Protein AF-A0A376P0J3-F1 (afdb_monomer_lite)

InterPro domains:
  IPR011343 Deoxyribose-phosphate aldolase [PTHR10889] (2-51)
  IPR013785 Aldolase-type TIM barrel [G3DSA:3.20.20.70] (1-67)

pLDDT: mean 80.99, std 12.27, range [36.78, 93.06]

Radius of gyration: 11.93 Å; chains: 1; bounding box: 22×26×32 Å

Sequence (70 aa):
MNATPESARIMMEVIRDMGVEKTVGFKPAGGVRTAEDAQKYLAIADELFGADWADARHYRLVLPACWQAC

Secondary structure (DSSP, 8-state):
----HHHHHHHHHHHHHTT-TTT--B--BS---SHHHHHHHHHHHHHHH-TTS-STTTB--B--GGGS--

Organism: Escherichia coli (NCBI:txid562)

Structure (mmCIF, N/CA/C/O backbone):
data_AF-A0A376P0J3-F1
#
_entry.id   AF-A0A376P0J3-F1
#
loop_
_atom_site.group_PDB
_atom_site.id
_atom_site.type_symbol
_atom_site.label_atom_id
_atom_site.label_alt_id
_atom_site.label_comp_id
_atom_site.label_asym_id
_atom_site.label_entity_id
_atom_site.label_seq_id
_atom_site.pdbx_PDB_ins_code
_atom_site.Cartn_x
_atom_site.Cartn_y
_atom_site.Cartn_z
_atom_site.occupancy
_atom_site.B_iso_or_equiv
_atom_site.auth_seq_id
_atom_site.auth_comp_id
_atom_site.auth_asym_id
_atom_site.auth_atom_id
_atom_site.pdbx_PDB_model_num
ATOM 1 N N . MET A 1 1 ? 6.773 9.398 -12.455 1.00 51.50 1 MET A N 1
ATOM 2 C CA . MET A 1 1 ? 7.205 9.142 -11.066 1.00 51.50 1 MET A CA 1
ATOM 3 C C . MET A 1 1 ? 6.620 7.786 -10.682 1.00 51.50 1 MET A C 1
ATOM 5 O O . MET A 1 1 ? 5.430 7.613 -10.907 1.00 51.50 1 MET A O 1
ATOM 9 N N . ASN A 1 2 ? 7.436 6.819 -10.251 1.00 61.47 2 ASN A N 1
ATOM 10 C CA . ASN A 1 2 ? 7.014 5.429 -9.979 1.00 61.47 2 ASN A CA 1
ATOM 11 C C . ASN A 1 2 ? 7.055 5.152 -8.469 1.00 61.47 2 ASN A C 1
ATOM 13 O O . ASN A 1 2 ? 7.710 5.906 -7.749 1.00 61.47 2 ASN A O 1
ATOM 17 N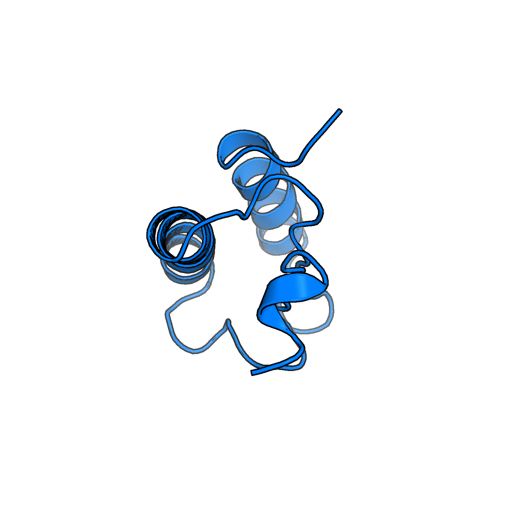 N . ALA A 1 3 ? 6.406 4.085 -7.991 1.00 68.44 3 ALA A N 1
ATOM 18 C CA . ALA A 1 3 ? 6.494 3.709 -6.585 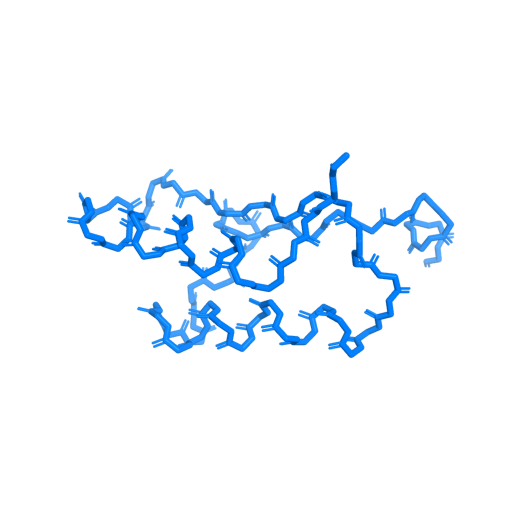1.00 68.44 3 ALA A CA 1
ATOM 19 C C . ALA A 1 3 ? 7.918 3.258 -6.232 1.00 68.44 3 ALA A C 1
ATOM 21 O O . ALA A 1 3 ? 8.534 2.474 -6.955 1.00 68.44 3 ALA A O 1
ATOM 22 N N . THR A 1 4 ? 8.419 3.735 -5.095 1.00 81.06 4 THR A N 1
ATOM 23 C CA . THR A 1 4 ? 9.648 3.245 -4.460 1.00 81.06 4 THR A CA 1
ATOM 24 C C . THR A 1 4 ? 9.306 2.634 -3.096 1.00 81.06 4 THR A C 1
ATOM 26 O O . THR A 1 4 ? 8.260 2.983 -2.533 1.00 81.06 4 THR A O 1
ATOM 29 N N . PRO A 1 5 ? 10.124 1.713 -2.558 1.00 82.31 5 PRO A N 1
ATOM 30 C CA . PRO A 1 5 ? 9.905 1.134 -1.229 1.00 82.31 5 PRO A CA 1
ATOM 31 C C . PRO A 1 5 ? 9.794 2.190 -0.122 1.00 82.31 5 PRO A C 1
ATOM 33 O O . PRO A 1 5 ? 8.957 2.073 0.768 1.00 82.31 5 PRO A O 1
ATOM 36 N N . GLU A 1 6 ? 10.570 3.268 -0.216 1.00 85.88 6 GLU A N 1
ATOM 37 C CA . GLU A 1 6 ? 10.565 4.371 0.748 1.00 85.88 6 GLU A CA 1
ATOM 38 C C . GLU A 1 6 ? 9.227 5.112 0.728 1.00 85.88 6 GLU A C 1
ATOM 40 O O . GLU A 1 6 ? 8.649 5.398 1.774 1.00 85.88 6 GLU A O 1
ATOM 45 N N . SER A 1 7 ? 8.700 5.373 -0.471 1.00 87.06 7 SER A N 1
ATOM 46 C CA . SER A 1 7 ? 7.402 6.034 -0.631 1.00 87.06 7 SER A CA 1
ATOM 47 C C . SER A 1 7 ? 6.265 5.160 -0.096 1.00 87.06 7 SER A C 1
ATOM 49 O O . SER A 1 7 ? 5.345 5.665 0.543 1.00 87.06 7 SER A O 1
ATOM 51 N N . ALA A 1 8 ? 6.340 3.842 -0.315 1.00 88.12 8 ALA A N 1
ATOM 52 C CA . ALA A 1 8 ? 5.376 2.896 0.240 1.00 88.12 8 ALA A CA 1
ATOM 53 C C . ALA A 1 8 ? 5.406 2.880 1.771 1.00 88.12 8 ALA A C 1
ATOM 55 O O . ALA A 1 8 ? 4.345 2.936 2.388 1.00 88.12 8 ALA A O 1
ATOM 56 N N . ARG A 1 9 ? 6.602 2.885 2.375 1.00 90.12 9 ARG A N 1
ATOM 57 C CA . ARG A 1 9 ? 6.751 2.933 3.832 1.00 90.12 9 ARG A CA 1
ATOM 58 C C . ARG A 1 9 ? 6.067 4.158 4.428 1.00 90.12 9 ARG A C 1
ATOM 60 O O . ARG A 1 9 ? 5.252 3.997 5.325 1.00 90.12 9 ARG A O 1
ATOM 67 N N . ILE A 1 10 ? 6.315 5.347 3.875 1.00 91.12 10 ILE A N 1
ATOM 68 C CA . ILE A 1 10 ? 5.699 6.594 4.359 1.00 91.12 10 ILE A CA 1
ATOM 69 C C . ILE A 1 10 ? 4.168 6.510 4.292 1.00 91.12 10 ILE A C 1
ATOM 71 O O . ILE A 1 10 ? 3.479 6.864 5.244 1.00 91.12 10 ILE A O 1
ATOM 75 N N . MET A 1 11 ? 3.611 6.017 3.181 1.00 89.75 11 MET A N 1
ATOM 76 C CA . MET A 1 11 ? 2.156 5.886 3.040 1.00 89.75 11 MET A CA 1
ATOM 77 C C . MET A 1 11 ? 1.561 4.884 4.040 1.00 89.75 11 MET A C 1
ATOM 79 O O . MET A 1 11 ? 0.477 5.121 4.568 1.00 89.75 11 MET A O 1
ATOM 83 N N . MET A 1 12 ? 2.258 3.781 4.315 1.00 89.12 12 MET A N 1
ATOM 84 C CA . MET A 1 12 ? 1.820 2.766 5.277 1.00 89.12 12 MET A CA 1
ATOM 85 C C . MET A 1 12 ? 1.968 3.243 6.727 1.00 89.12 12 MET A C 1
ATOM 87 O O . MET A 1 12 ? 1.082 2.998 7.539 1.00 89.12 12 MET A O 1
ATOM 91 N N . GLU A 1 13 ? 3.015 4.000 7.050 1.00 92.12 13 GLU A N 1
ATOM 92 C CA . GLU A 1 13 ? 3.160 4.660 8.352 1.00 92.12 13 GLU A CA 1
ATOM 93 C C . GLU A 1 13 ? 1.997 5.619 8.621 1.00 92.12 13 GLU A C 1
ATOM 95 O O . GLU A 1 13 ? 1.429 5.586 9.706 1.00 92.12 13 GLU A O 1
ATOM 100 N N . VAL A 1 14 ? 1.547 6.385 7.621 1.00 93.06 14 VAL A N 1
ATOM 101 C CA . VAL A 1 14 ? 0.361 7.249 7.766 1.00 93.06 14 VAL A CA 1
ATOM 102 C C . VAL A 1 14 ? -0.907 6.437 8.051 1.00 93.06 14 VAL A C 1
ATOM 104 O O . VAL A 1 14 ? -1.701 6.832 8.902 1.00 93.06 14 VAL A O 1
ATOM 107 N N . ILE A 1 15 ? -1.103 5.296 7.380 1.00 89.31 15 ILE A N 1
ATOM 108 C CA . ILE A 1 15 ? -2.252 4.405 7.632 1.00 89.31 15 ILE A CA 1
ATOM 109 C C . ILE A 1 15 ? -2.229 3.891 9.079 1.00 89.31 15 ILE A C 1
ATOM 111 O O . ILE A 1 15 ? -3.266 3.907 9.746 1.00 89.31 15 ILE A O 1
ATOM 115 N N . ARG A 1 16 ? -1.050 3.485 9.568 1.00 89.31 16 ARG A N 1
ATOM 116 C CA . ARG A 1 16 ? -0.841 3.046 10.954 1.00 89.31 16 ARG A CA 1
ATOM 117 C C . ARG A 1 16 ? -1.118 4.172 11.945 1.00 89.31 16 ARG A C 1
ATOM 119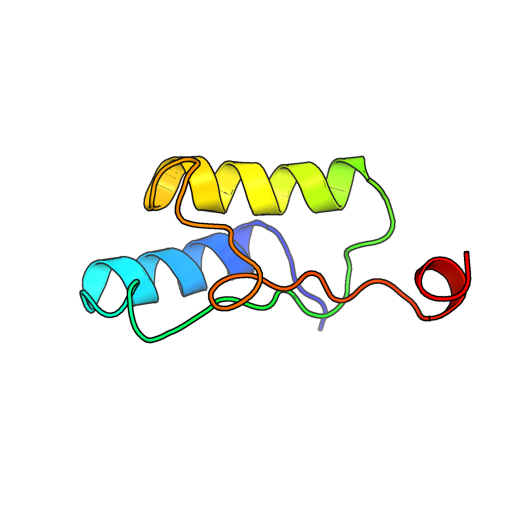 O O . ARG A 1 16 ? -1.855 3.978 12.904 1.00 89.31 16 ARG A O 1
ATOM 126 N N . ASP A 1 17 ? -0.545 5.346 11.711 1.00 91.81 17 ASP A N 1
ATOM 127 C CA . ASP A 1 17 ? -0.632 6.481 12.630 1.00 91.81 17 ASP A CA 1
ATOM 128 C C . ASP A 1 17 ? -2.064 7.040 12.706 1.00 91.81 17 ASP A C 1
ATOM 130 O O . ASP A 1 17 ? -2.480 7.561 13.741 1.00 91.81 17 ASP A O 1
ATOM 134 N N . MET A 1 18 ? -2.850 6.885 11.636 1.00 91.94 18 MET A N 1
ATOM 135 C CA . MET A 1 18 ? -4.279 7.202 11.617 1.00 91.94 18 MET A CA 1
ATOM 136 C C . MET A 1 18 ? -5.171 6.118 12.249 1.00 91.94 18 MET A C 1
ATOM 138 O O . MET A 1 18 ? -6.352 6.384 12.476 1.00 91.94 18 MET A O 1
ATOM 142 N N . GLY A 1 19 ? -4.649 4.919 12.531 1.00 90.44 19 GLY A N 1
ATOM 143 C CA . GLY A 1 19 ? -5.415 3.804 13.103 1.00 90.44 19 GLY A CA 1
ATOM 144 C C . GLY A 1 19 ? -6.529 3.284 12.185 1.00 90.44 19 GLY A C 1
ATOM 145 O O . GLY A 1 19 ? -7.594 2.876 12.654 1.00 90.44 19 GLY A O 1
ATOM 146 N N . VAL A 1 20 ? -6.332 3.386 10.866 1.00 90.50 20 VAL A N 1
ATOM 147 C CA . VAL A 1 20 ? -7.319 3.009 9.836 1.00 90.50 20 VAL A CA 1
ATOM 148 C C . VAL A 1 20 ? -6.902 1.768 9.050 1.00 90.50 20 VAL A C 1
ATOM 150 O O . VAL A 1 20 ? -7.454 1.479 7.990 1.00 90.50 20 VAL A O 1
ATOM 153 N N . GLU A 1 21 ? -5.961 0.986 9.571 1.00 87.06 21 GLU A N 1
ATOM 154 C CA . GLU A 1 21 ? -5.414 -0.198 8.911 1.00 87.06 21 GLU A CA 1
ATOM 155 C C . GLU A 1 21 ? -6.477 -1.268 8.599 1.00 87.06 21 GLU A C 1
ATOM 157 O O . GLU A 1 21 ? -6.313 -2.044 7.665 1.00 87.06 21 GLU A O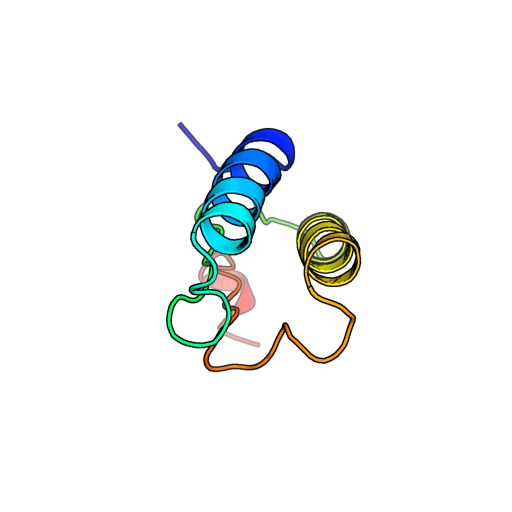 1
ATOM 162 N N . LYS A 1 22 ? -7.607 -1.289 9.319 1.00 85.56 22 LYS A N 1
ATOM 163 C CA . LYS A 1 22 ? -8.725 -2.227 9.077 1.00 85.56 22 LYS A CA 1
ATOM 164 C C . LYS A 1 22 ? -9.707 -1.787 7.989 1.00 85.56 22 LYS A C 1
ATOM 166 O O . LYS A 1 22 ? -10.615 -2.540 7.645 1.00 85.56 22 LYS A O 1
ATOM 171 N N . THR A 1 23 ? -9.616 -0.543 7.527 1.00 85.94 23 THR A N 1
ATOM 172 C CA . THR A 1 23 ? -10.575 0.043 6.573 1.00 85.94 23 THR A CA 1
ATOM 173 C C . THR A 1 23 ? -9.899 0.587 5.323 1.00 85.94 23 THR A C 1
ATOM 175 O O . THR A 1 23 ? -10.540 0.666 4.274 1.00 85.94 23 THR A O 1
ATOM 178 N N . VAL A 1 24 ? -8.612 0.928 5.407 1.00 85.75 24 VAL A N 1
ATOM 179 C CA . VAL A 1 24 ? -7.816 1.464 4.306 1.00 85.75 24 VAL A CA 1
ATOM 180 C C . VAL A 1 24 ? -6.732 0.466 3.925 1.00 85.75 24 VAL A C 1
ATOM 182 O O . VAL A 1 24 ? -5.870 0.123 4.728 1.00 85.75 24 VAL A O 1
ATOM 185 N N . GLY A 1 25 ? -6.771 0.025 2.668 1.00 85.31 25 GLY A N 1
ATOM 186 C CA . GLY A 1 25 ? -5.735 -0.814 2.077 1.00 85.31 25 GLY A CA 1
ATOM 187 C C . GLY A 1 25 ? -4.644 -0.015 1.365 1.00 85.31 25 GLY A C 1
ATOM 188 O O . GLY A 1 25 ? -4.846 1.129 0.953 1.00 85.31 25 GLY A O 1
ATOM 189 N N . PHE A 1 26 ? -3.495 -0.652 1.154 1.00 87.75 26 PHE A N 1
ATOM 190 C CA . PHE A 1 26 ? -2.371 -0.108 0.404 1.00 87.75 26 PHE A CA 1
ATOM 191 C C . PHE A 1 26 ? -2.206 -0.809 -0.953 1.00 87.75 26 PHE A C 1
ATOM 193 O O . PHE A 1 26 ? -2.345 -2.026 -1.092 1.00 87.75 26 PHE A O 1
ATOM 200 N N . LYS A 1 27 ? -1.904 -0.022 -1.990 1.00 86.44 27 LYS A N 1
ATOM 201 C CA . LYS A 1 27 ? -1.759 -0.502 -3.369 1.00 86.44 27 LYS A CA 1
ATOM 202 C C . LYS A 1 27 ? -0.532 0.143 -4.022 1.00 86.44 27 LYS A C 1
ATOM 204 O O . LYS A 1 27 ? -0.665 1.232 -4.588 1.00 86.44 27 LYS A O 1
ATOM 209 N N . PRO A 1 28 ? 0.653 -0.494 -3.979 1.00 82.25 28 PRO A N 1
ATOM 210 C CA . PRO A 1 28 ? 1.813 0.021 -4.692 1.00 82.25 28 PRO A CA 1
ATOM 211 C C . PRO A 1 28 ? 1.565 -0.071 -6.205 1.00 82.25 28 PRO A C 1
ATOM 213 O O . PRO A 1 28 ? 1.271 -1.142 -6.743 1.00 82.25 28 PRO A O 1
ATOM 216 N N . ALA A 1 29 ? 1.657 1.068 -6.897 1.00 75.38 29 ALA A N 1
ATOM 217 C CA . ALA A 1 29 ? 1.423 1.171 -8.334 1.00 75.38 29 ALA A CA 1
ATOM 218 C C . ALA A 1 29 ? 2.672 1.683 -9.067 1.00 75.38 29 ALA A C 1
ATOM 220 O O . ALA A 1 29 ? 3.109 2.816 -8.869 1.00 75.38 29 ALA A O 1
ATOM 221 N N . GLY A 1 30 ? 3.204 0.844 -9.961 1.00 64.88 30 GLY A N 1
ATOM 222 C CA . GLY A 1 30 ? 4.339 1.161 -10.829 1.00 64.88 30 GLY A CA 1
ATOM 223 C C . GLY A 1 3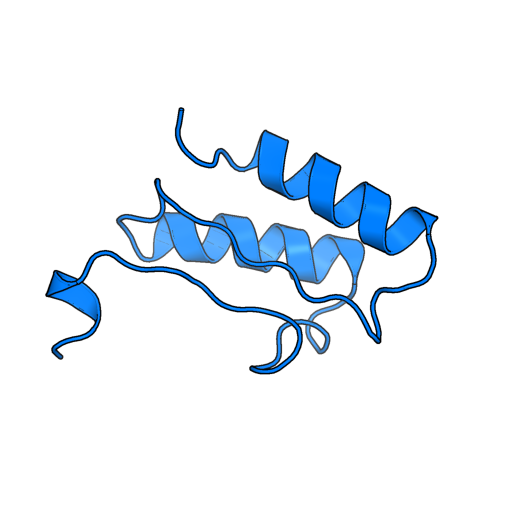0 ? 5.694 0.900 -10.171 1.00 64.88 30 GLY A C 1
ATOM 224 O O . GLY A 1 30 ? 5.958 1.383 -9.084 1.00 64.88 30 GLY A O 1
ATOM 225 N N . GLY A 1 31 ? 6.571 0.158 -10.850 1.00 68.31 31 GLY A N 1
ATOM 226 C CA . GLY A 1 31 ? 7.924 -0.152 -10.362 1.00 68.31 31 GLY A CA 1
ATOM 227 C C . GLY A 1 31 ? 8.108 -1.583 -9.851 1.00 68.31 31 GLY A C 1
ATOM 228 O O . GLY A 1 31 ? 9.226 -2.074 -9.901 1.00 68.31 31 GLY A O 1
ATOM 229 N N . VAL A 1 32 ? 7.031 -2.289 -9.485 1.00 76.25 32 VAL A N 1
ATOM 230 C CA . VAL A 1 32 ? 7.081 -3.723 -9.141 1.00 76.25 32 VAL A CA 1
ATOM 231 C C . VAL A 1 32 ? 7.231 -4.541 -10.425 1.00 76.25 32 VAL A C 1
ATOM 233 O O . VAL A 1 32 ? 6.265 -4.718 -11.170 1.00 76.25 32 VAL A O 1
ATOM 236 N N . ARG A 1 33 ? 8.459 -4.970 -10.732 1.00 79.62 33 ARG A N 1
ATOM 237 C CA . ARG A 1 33 ? 8.781 -5.699 -11.974 1.00 79.62 33 ARG A CA 1
ATOM 238 C C . ARG A 1 33 ? 9.185 -7.146 -11.739 1.00 79.62 33 ARG A C 1
ATOM 240 O O . ARG A 1 33 ? 9.032 -7.952 -12.652 1.00 79.62 33 ARG A O 1
ATOM 247 N N . THR A 1 34 ? 9.690 -7.461 -10.551 1.00 82.38 34 THR A N 1
ATOM 248 C CA . THR A 1 34 ? 10.134 -8.808 -10.188 1.00 82.38 34 THR A CA 1
ATOM 249 C C . THR A 1 34 ? 9.467 -9.287 -8.901 1.00 82.38 34 THR A C 1
ATOM 251 O O . THR A 1 34 ? 8.876 -8.501 -8.153 1.00 82.38 34 THR A O 1
ATOM 254 N N . ALA A 1 35 ? 9.564 -10.592 -8.640 1.00 82.94 35 ALA A N 1
ATOM 255 C CA . ALA A 1 35 ? 9.090 -11.182 -7.393 1.00 82.94 35 ALA A CA 1
ATOM 256 C C . ALA A 1 35 ? 9.868 -10.642 -6.180 1.00 82.94 35 ALA A C 1
ATOM 258 O O . ALA A 1 35 ? 9.271 -10.406 -5.132 1.00 82.94 35 ALA A O 1
ATOM 259 N N . GLU A 1 36 ? 11.170 -10.366 -6.326 1.00 84.50 36 GLU A N 1
ATOM 260 C CA . GLU A 1 36 ? 11.968 -9.764 -5.254 1.00 84.50 36 GLU A CA 1
ATOM 261 C C . GLU A 1 36 ? 11.493 -8.349 -4.918 1.00 84.50 36 GLU A C 1
ATOM 263 O O . GLU A 1 36 ? 11.486 -7.959 -3.751 1.00 84.50 36 GLU A O 1
ATOM 268 N N . ASP A 1 37 ? 11.071 -7.569 -5.917 1.00 84.06 37 ASP A N 1
ATOM 269 C CA . ASP A 1 37 ? 10.497 -6.250 -5.659 1.00 84.06 37 ASP A CA 1
ATOM 270 C C . ASP A 1 37 ? 9.182 -6.371 -4.895 1.00 84.06 37 ASP A C 1
ATOM 272 O O . ASP A 1 37 ? 9.002 -5.685 -3.892 1.00 84.06 37 ASP A O 1
ATOM 276 N N . ALA A 1 38 ? 8.297 -7.285 -5.305 1.00 84.12 38 ALA A N 1
ATOM 277 C CA . ALA A 1 38 ? 7.056 -7.563 -4.584 1.00 84.12 38 ALA A CA 1
ATOM 278 C C . ALA A 1 38 ? 7.313 -7.968 -3.121 1.00 84.12 38 ALA A C 1
ATOM 280 O O . ALA A 1 38 ? 6.637 -7.467 -2.221 1.00 84.12 38 ALA A O 1
ATOM 281 N N . GLN A 1 39 ? 8.325 -8.805 -2.874 1.00 86.94 39 GLN A N 1
ATOM 282 C CA . GLN A 1 39 ? 8.695 -9.240 -1.529 1.00 86.94 39 GLN A CA 1
ATOM 283 C C . GLN A 1 39 ? 9.115 -8.069 -0.631 1.00 86.94 39 GLN A C 1
ATOM 285 O O . GLN A 1 39 ? 8.743 -8.049 0.539 1.00 86.94 39 GLN A O 1
ATOM 290 N N . LYS A 1 40 ? 9.832 -7.066 -1.157 1.00 88.31 40 LYS A N 1
ATOM 291 C CA . LYS A 1 40 ? 10.215 -5.876 -0.372 1.00 88.31 40 LYS A CA 1
ATOM 292 C C . LYS A 1 40 ? 8.990 -5.115 0.133 1.00 88.31 40 LYS A C 1
ATOM 294 O O . LYS A 1 40 ? 8.969 -4.697 1.285 1.00 88.31 40 LYS A O 1
ATOM 299 N N . TYR A 1 41 ? 7.966 -4.943 -0.705 1.00 87.69 41 TYR A N 1
ATOM 300 C CA . TYR A 1 41 ? 6.751 -4.235 -0.293 1.00 87.69 41 TYR A CA 1
ATOM 301 C C . TYR A 1 41 ? 5.889 -5.049 0.679 1.00 87.69 41 TYR A C 1
ATOM 303 O O . TYR A 1 41 ? 5.218 -4.452 1.519 1.00 87.69 41 TYR A O 1
ATOM 311 N N . LEU A 1 42 ? 5.890 -6.381 0.570 1.00 88.12 42 LEU A N 1
ATOM 312 C CA . LEU A 1 42 ? 5.212 -7.260 1.527 1.00 88.12 42 LEU A CA 1
ATOM 313 C C . LEU A 1 42 ? 5.922 -7.254 2.884 1.00 88.12 42 LEU A C 1
ATOM 315 O O . LEU A 1 42 ? 5.267 -7.079 3.900 1.00 88.12 42 LEU A O 1
ATOM 319 N N . ALA A 1 43 ? 7.256 -7.310 2.900 1.00 90.81 43 ALA A N 1
ATOM 320 C CA . ALA A 1 43 ? 8.032 -7.241 4.137 1.00 90.81 43 ALA A CA 1
ATOM 321 C C . ALA A 1 43 ? 7.770 -5.944 4.926 1.00 90.81 43 ALA A C 1
ATOM 323 O O . ALA A 1 43 ? 7.680 -5.977 6.149 1.00 90.81 43 ALA A O 1
ATOM 324 N N . ILE A 1 44 ? 7.591 -4.812 4.233 1.00 90.25 44 ILE A N 1
ATOM 325 C CA . ILE A 1 44 ? 7.205 -3.539 4.868 1.00 90.25 44 ILE A CA 1
ATOM 326 C C . ILE A 1 44 ? 5.798 -3.631 5.482 1.00 90.25 44 ILE A C 1
ATOM 328 O O . ILE A 1 44 ? 5.570 -3.107 6.571 1.00 90.25 44 ILE A O 1
ATOM 332 N N . ALA A 1 45 ? 4.856 -4.289 4.798 1.00 90.25 45 ALA A N 1
ATOM 333 C CA . ALA A 1 45 ? 3.508 -4.508 5.319 1.00 90.25 45 ALA A CA 1
ATOM 334 C C . ALA A 1 45 ? 3.541 -5.355 6.600 1.00 90.25 45 ALA A C 1
ATOM 336 O O . ALA A 1 45 ? 2.933 -4.980 7.602 1.00 90.25 45 ALA A O 1
ATOM 337 N N . ASP A 1 46 ? 4.308 -6.446 6.571 1.00 90.94 46 ASP A N 1
ATOM 338 C CA . ASP A 1 46 ? 4.457 -7.377 7.686 1.00 90.94 46 ASP A CA 1
ATOM 339 C C . ASP A 1 46 ? 5.129 -6.711 8.895 1.00 90.94 46 ASP A C 1
ATOM 341 O O . ASP A 1 46 ? 4.705 -6.927 10.029 1.00 90.94 46 ASP A O 1
ATOM 345 N N . GLU A 1 47 ? 6.142 -5.864 8.672 1.00 91.69 47 GLU A N 1
ATOM 346 C CA . GLU A 1 47 ? 6.825 -5.104 9.731 1.00 91.69 47 GLU A CA 1
ATOM 347 C C . GLU A 1 47 ? 5.878 -4.118 10.434 1.00 91.69 47 GLU A C 1
ATOM 349 O O . GLU A 1 47 ? 5.943 -3.959 11.653 1.00 91.69 47 GLU A O 1
ATOM 354 N N . LEU A 1 48 ? 5.003 -3.445 9.680 1.00 89.94 48 LEU A N 1
ATOM 355 C CA . LEU A 1 48 ? 4.151 -2.375 10.207 1.00 89.94 48 LEU A CA 1
ATOM 356 C C . LEU A 1 48 ? 2.830 -2.873 10.800 1.00 89.94 48 LEU A C 1
ATOM 358 O O . LEU A 1 48 ? 2.354 -2.295 11.778 1.00 89.94 48 LEU A O 1
ATOM 362 N N . PHE A 1 49 ? 2.234 -3.910 10.209 1.00 88.56 49 PHE A N 1
ATOM 363 C CA . PHE A 1 49 ? 0.875 -4.356 10.528 1.00 88.56 49 PHE A CA 1
ATOM 364 C C . PHE A 1 49 ? 0.780 -5.835 10.931 1.00 88.56 49 PHE A C 1
ATOM 366 O O . PHE A 1 49 ? -0.265 -6.265 11.420 1.00 88.56 49 PHE A O 1
ATOM 373 N N . GLY A 1 50 ? 1.859 -6.604 10.767 1.00 89.25 50 GLY A N 1
ATOM 374 C CA . GLY A 1 50 ? 1.885 -8.050 10.976 1.00 89.25 50 GLY A CA 1
ATOM 375 C C . GLY A 1 50 ? 1.524 -8.850 9.720 1.00 89.25 50 GLY A C 1
ATOM 376 O O . GLY A 1 50 ? 0.839 -8.362 8.822 1.00 89.25 50 GLY A O 1
ATOM 377 N N . ALA A 1 51 ? 1.967 -10.111 9.683 1.00 87.38 51 ALA A N 1
ATOM 378 C CA . ALA A 1 51 ? 1.860 -10.999 8.517 1.00 87.38 51 ALA A CA 1
ATOM 379 C C . ALA A 1 51 ? 0.417 -11.291 8.056 1.00 87.38 51 ALA A C 1
ATOM 381 O O . ALA A 1 51 ? 0.189 -11.647 6.903 1.00 87.38 51 ALA A O 1
ATOM 382 N N . ASP A 1 52 ? -0.567 -11.124 8.943 1.00 86.19 52 ASP A N 1
ATOM 383 C CA . ASP A 1 52 ? -1.977 -11.393 8.642 1.00 86.19 52 ASP A CA 1
ATOM 384 C C . ASP A 1 52 ? -2.696 -10.202 7.985 1.00 86.19 52 ASP A C 1
ATOM 386 O O . ASP A 1 52 ? -3.842 -10.329 7.554 1.00 86.19 52 ASP A O 1
ATOM 390 N N . TRP A 1 53 ? -2.057 -9.029 7.919 1.00 87.75 53 TRP A N 1
ATOM 391 C CA . TRP A 1 53 ? -2.697 -7.818 7.403 1.00 87.75 53 TRP A CA 1
ATOM 392 C C . TRP A 1 53 ? -2.795 -7.798 5.876 1.00 87.75 53 TRP A C 1
ATOM 394 O O . TRP A 1 53 ? -3.759 -7.272 5.318 1.00 87.75 53 TRP A O 1
ATOM 404 N N . ALA A 1 54 ? -1.813 -8.377 5.181 1.00 84.81 54 ALA A N 1
ATOM 405 C CA . ALA A 1 54 ? -1.742 -8.373 3.725 1.00 84.81 54 ALA A CA 1
ATOM 406 C C . ALA A 1 54 ? -2.725 -9.380 3.090 1.00 84.81 54 ALA A C 1
ATOM 408 O O . ALA A 1 54 ? -2.331 -10.389 2.507 1.00 84.81 54 ALA A O 1
ATOM 409 N N . ASP A 1 55 ? -4.024 -9.092 3.174 1.00 85.56 55 ASP A N 1
ATOM 410 C CA . ASP A 1 55 ? -5.082 -9.846 2.499 1.00 85.56 55 ASP A CA 1
ATOM 411 C C . ASP A 1 55 ? -5.551 -9.163 1.194 1.00 85.56 55 ASP A C 1
ATOM 413 O O . ASP A 1 55 ? -5.186 -8.032 0.872 1.00 85.56 55 ASP A O 1
ATOM 417 N N . ALA A 1 56 ? -6.421 -9.832 0.430 1.00 82.12 56 ALA A N 1
ATOM 418 C CA . ALA A 1 56 ? -6.932 -9.311 -0.844 1.00 82.12 56 ALA A CA 1
ATOM 419 C C . ALA A 1 56 ? -7.774 -8.015 -0.733 1.00 82.12 56 ALA A C 1
ATOM 421 O O . ALA A 1 56 ? -8.077 -7.397 -1.763 1.00 82.12 56 ALA A O 1
ATOM 422 N N . ARG A 1 57 ? -8.199 -7.628 0.479 1.00 80.00 57 ARG A N 1
ATOM 423 C CA . ARG A 1 57 ? -8.967 -6.406 0.773 1.00 80.00 57 ARG A CA 1
ATOM 424 C C . ARG A 1 57 ? -8.047 -5.243 1.142 1.00 80.00 57 ARG A C 1
ATOM 426 O O . ARG A 1 57 ? -8.317 -4.122 0.718 1.00 80.00 57 ARG A O 1
ATOM 433 N N . HIS A 1 58 ? -6.976 -5.512 1.882 1.00 80.75 58 HIS A N 1
ATOM 434 C CA . HIS A 1 58 ? -6.063 -4.501 2.418 1.00 80.75 58 HIS A CA 1
ATOM 435 C C . HIS A 1 58 ? -4.788 -4.341 1.587 1.00 80.75 58 HIS A C 1
ATOM 437 O O . HIS A 1 58 ? -4.119 -3.315 1.691 1.00 80.75 58 HIS A O 1
ATOM 443 N N . TYR A 1 59 ? -4.462 -5.296 0.715 1.00 80.50 59 TYR A N 1
ATOM 444 C CA . TYR A 1 59 ? -3.235 -5.246 -0.064 1.00 80.50 59 TYR A CA 1
ATOM 445 C C . TYR A 1 59 ? -3.415 -5.734 -1.500 1.00 80.50 59 TYR A C 1
ATOM 447 O O . TYR A 1 59 ? -3.945 -6.812 -1.773 1.00 80.50 59 TYR A O 1
ATOM 455 N N . ARG A 1 60 ? -2.950 -4.933 -2.465 1.00 82.44 60 ARG A N 1
ATOM 456 C CA . ARG A 1 60 ? -2.955 -5.329 -3.879 1.00 82.44 60 ARG A CA 1
ATOM 457 C C . ARG A 1 60 ? -1.699 -4.870 -4.598 1.00 82.44 60 ARG A C 1
ATOM 459 O O . ARG A 1 60 ? -1.496 -3.677 -4.797 1.00 82.44 60 ARG A O 1
ATOM 466 N N . LEU A 1 61 ? -0.921 -5.827 -5.093 1.00 79.88 61 LEU A N 1
ATOM 467 C CA . LEU A 1 61 ? 0.183 -5.558 -6.009 1.00 79.88 61 LEU A CA 1
ATOM 468 C C . LEU A 1 61 ? -0.362 -5.280 -7.411 1.00 79.88 61 LEU A C 1
ATOM 470 O O . LEU A 1 61 ? -1.153 -6.057 -7.947 1.00 79.88 61 LEU A O 1
ATOM 474 N N . VAL A 1 62 ? 0.065 -4.175 -8.024 1.00 73.12 62 VAL A N 1
ATOM 475 C CA . VAL A 1 62 ? -0.197 -3.925 -9.447 1.00 73.12 62 VAL A CA 1
ATOM 476 C C . VAL A 1 62 ? 1.027 -4.327 -10.243 1.00 73.12 62 VAL A C 1
ATOM 478 O O . VAL A 1 62 ? 1.989 -3.568 -10.354 1.00 73.12 62 VAL A O 1
ATOM 481 N N . LEU A 1 63 ? 0.967 -5.529 -10.802 1.00 70.19 63 LEU A N 1
ATOM 482 C CA . LEU A 1 63 ? 1.988 -6.045 -11.704 1.00 70.19 63 LEU A CA 1
ATOM 483 C C . LEU A 1 63 ? 1.735 -5.554 -13.137 1.00 70.19 63 LEU A C 1
ATOM 485 O O . LEU A 1 63 ? 0.583 -5.290 -13.501 1.00 70.19 63 LEU A O 1
ATOM 489 N N . PRO A 1 64 ? 2.777 -5.422 -13.976 1.00 66.75 64 PRO A N 1
ATOM 490 C CA . PRO A 1 64 ? 2.596 -5.133 -15.394 1.00 66.75 64 PRO A CA 1
ATOM 491 C C . PRO A 1 64 ? 1.695 -6.186 -16.057 1.00 66.75 64 PRO A C 1
ATOM 493 O O . PRO A 1 64 ? 1.695 -7.351 -15.669 1.00 66.75 64 PRO A O 1
ATOM 496 N N . ALA A 1 65 ? 0.933 -5.774 -17.075 1.00 60.22 65 ALA A N 1
ATOM 497 C CA . ALA A 1 65 ? -0.088 -6.611 -17.718 1.00 60.22 65 ALA A CA 1
ATOM 498 C C . ALA A 1 65 ? 0.440 -7.974 -18.212 1.00 60.22 65 ALA A C 1
ATOM 500 O O . ALA A 1 65 ? -0.302 -8.949 -18.211 1.00 60.22 65 ALA A O 1
ATOM 501 N N . CYS A 1 66 ? 1.728 -8.068 -18.566 1.00 54.88 66 CYS A N 1
ATOM 502 C CA . CYS A 1 66 ? 2.362 -9.320 -18.982 1.00 54.88 66 CYS A CA 1
ATOM 503 C C . CYS A 1 66 ? 2.453 -10.390 -17.877 1.00 54.88 66 CYS A C 1
ATOM 505 O O . CYS A 1 66 ? 2.606 -11.557 -18.205 1.00 54.88 66 CYS A O 1
ATOM 507 N N . TRP A 1 67 ? 2.340 -10.017 -16.598 1.00 54.53 67 TRP A N 1
ATOM 508 C CA . TRP A 1 67 ? 2.336 -10.945 -15.457 1.00 54.53 67 TRP A CA 1
ATOM 509 C C . TRP A 1 67 ? 0.932 -11.340 -14.987 1.00 54.53 67 TRP A C 1
ATOM 511 O O . TRP A 1 67 ? 0.799 -12.268 -14.204 1.00 54.53 67 TRP A O 1
ATOM 521 N N . GLN A 1 68 ? -0.117 -10.648 -15.441 1.00 54.41 68 GLN A N 1
ATOM 522 C CA . GLN A 1 68 ? -1.506 -10.969 -15.078 1.00 54.41 68 GLN A CA 1
ATOM 523 C C . GLN A 1 68 ? -2.147 -11.988 -16.040 1.00 54.41 68 GLN A C 1
ATOM 525 O O . GLN A 1 68 ? -3.305 -12.349 -15.857 1.00 54.41 68 GLN A O 1
ATOM 530 N N . ALA A 1 69 ? -1.418 -12.402 -17.084 1.00 45.28 69 ALA A N 1
ATOM 531 C CA . ALA A 1 69 ? -1.894 -13.278 -18.157 1.00 45.28 69 ALA A CA 1
ATOM 532 C C . ALA A 1 69 ? -1.348 -14.722 -18.089 1.00 45.28 69 ALA A C 1
ATOM 534 O O . ALA A 1 69 ? -1.632 -15.506 -18.994 1.00 45.28 69 ALA A O 1
ATOM 535 N N . CYS A 1 70 ? -0.587 -15.063 -17.043 1.00 36.78 70 CYS A N 1
ATOM 536 C CA . CYS A 1 70 ? -0.212 -16.436 -16.685 1.00 36.78 70 CYS A CA 1
ATOM 537 C C . CYS A 1 70 ? -0.986 -16.859 -15.436 1.00 36.78 70 CYS A C 1
ATOM 5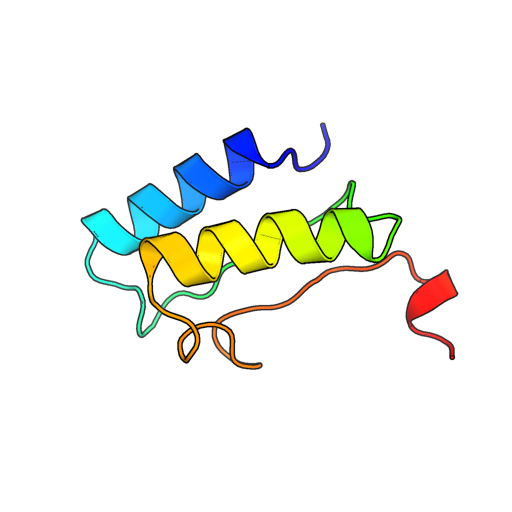39 O O . CYS A 1 70 ? -1.358 -18.049 -15.367 1.00 36.78 70 CYS A O 1
#

Foldseek 3Di:
DADDLVNLLVVLVVCLVVVPLVPAADEHGGDPEDPVSVVSSLVSVCVRPRNVSCDPRRYDYDYPPVVVPD